Protein AF-A0A7C1THT0-F1 (afdb_monomer)

Radius of gyration: 17.21 Å; Cα contacts (8 Å, |Δi|>4): 25; chains: 1; bounding box: 37×17×45 Å

Foldseek 3Di:
DDDDPDLAADEDEPVVCVVCVVPDDPSYDYDDDDDDDDPCVVVVVVVVVVVD

pLDDT: mean 91.71, std 7.12, range [51.28, 96.38]

Solvent-accessible surface area (backbone atoms only — not comparable to full-atom values): 3582 Å² total; per-residue (Å²): 129,95,82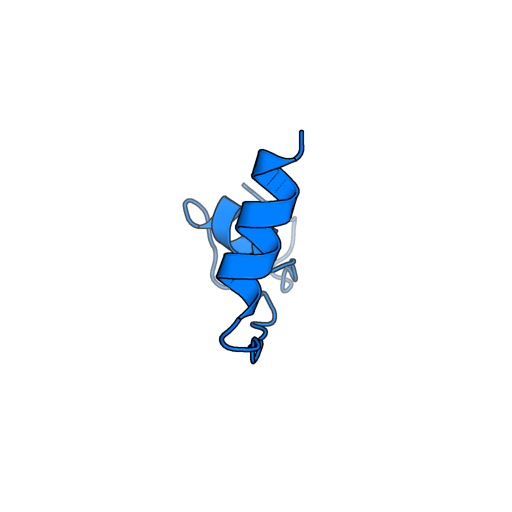,66,101,64,88,66,77,43,80,48,54,53,74,52,49,68,72,39,58,93,69,66,51,94,48,57,44,56,72,87,82,88,80,92,71,66,92,60,47,64,63,55,51,51,59,59,61,68,75,104

Sequence (52 aa):
DLIFNDDRPVLMTEKDAVKCQRFAAENMWYLPIEIEMNNDFDVQLLNLLEKK

Nearest PDB structures (foldseek):
  8hkz-assembly1_L32E  TM=3.062E-01  e=2.054E+00  Sulfolobus acidocaldarius DSM 639

Structure (mmCIF, N/CA/C/O backbone):
data_AF-A0A7C1THT0-F1
#
_entry.id   AF-A0A7C1THT0-F1
#
loop_
_atom_site.group_PDB
_atom_site.id
_atom_site.type_symbol
_atom_site.label_atom_id
_atom_site.label_alt_id
_atom_site.label_comp_id
_atom_site.label_asym_id
_atom_site.label_entity_id
_atom_site.label_seq_id
_atom_site.pdbx_PDB_ins_code
_atom_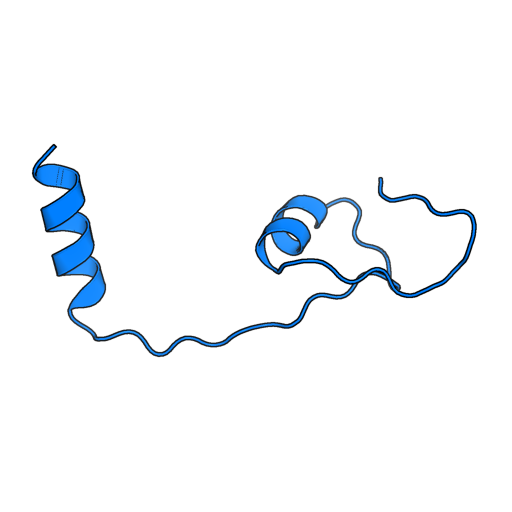site.Cartn_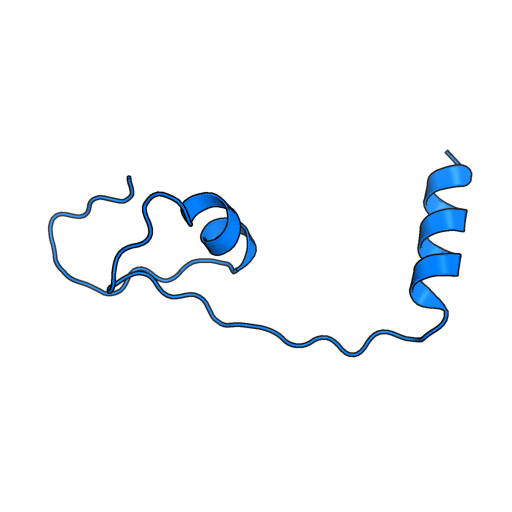x
_atom_site.Cartn_y
_atom_site.Cartn_z
_atom_site.occupancy
_atom_site.B_iso_or_equiv
_atom_site.auth_seq_id
_atom_site.auth_comp_id
_atom_site.auth_asym_id
_atom_site.auth_atom_id
_atom_site.pdbx_PDB_model_num
ATOM 1 N N . ASP A 1 1 ? 15.725 4.349 -4.453 1.00 76.62 1 ASP A N 1
ATOM 2 C CA . ASP A 1 1 ? 15.040 3.859 -5.661 1.00 76.62 1 ASP A CA 1
ATOM 3 C C . ASP A 1 1 ? 15.062 2.347 -5.722 1.00 76.62 1 ASP A C 1
ATOM 5 O O . ASP A 1 1 ? 16.020 1.735 -5.258 1.00 76.62 1 ASP A O 1
ATOM 9 N N . LEU A 1 2 ? 13.986 1.758 -6.241 1.00 85.81 2 LEU A N 1
ATOM 10 C CA . LEU A 1 2 ? 13.882 0.325 -6.511 1.00 85.81 2 LEU A CA 1
ATOM 11 C C . LEU A 1 2 ? 14.329 0.091 -7.958 1.00 85.81 2 LEU A C 1
ATOM 13 O O . LEU A 1 2 ? 13.543 0.283 -8.880 1.00 85.81 2 LEU A O 1
ATOM 17 N N . ILE A 1 3 ? 15.606 -0.250 -8.146 1.00 87.88 3 ILE A N 1
ATOM 18 C CA . ILE A 1 3 ? 16.223 -0.431 -9.467 1.00 87.88 3 ILE A CA 1
ATOM 19 C C . ILE A 1 3 ? 16.528 -1.914 -9.659 1.00 87.88 3 ILE A C 1
ATOM 21 O O . ILE A 1 3 ? 17.305 -2.498 -8.901 1.00 87.88 3 ILE A O 1
ATOM 25 N N . PHE A 1 4 ? 15.922 -2.504 -10.682 1.00 90.38 4 PHE A N 1
ATOM 26 C CA . PHE A 1 4 ? 16.156 -3.879 -11.107 1.00 90.38 4 PHE A CA 1
ATOM 27 C C . PHE A 1 4 ? 16.790 -3.872 -12.501 1.00 90.38 4 PHE A C 1
ATOM 29 O O . PHE A 1 4 ? 16.659 -2.905 -13.244 1.00 90.38 4 PHE A O 1
ATOM 36 N N . ASN A 1 5 ? 17.496 -4.944 -12.861 1.00 93.19 5 ASN A N 1
ATOM 37 C CA . ASN A 1 5 ? 18.172 -5.055 -14.161 1.00 93.19 5 ASN A CA 1
ATOM 38 C C . ASN A 1 5 ? 17.226 -5.533 -15.285 1.00 93.19 5 ASN A C 1
ATOM 40 O O . ASN A 1 5 ? 17.676 -6.151 -16.249 1.00 93.19 5 ASN A O 1
ATOM 44 N N . ASP A 1 6 ? 15.924 -5.301 -15.134 1.00 93.75 6 ASP A N 1
ATOM 45 C CA . ASP A 1 6 ? 14.880 -5.587 -16.112 1.00 93.75 6 ASP A CA 1
ATOM 46 C C . ASP A 1 6 ? 13.698 -4.614 -15.945 1.00 93.75 6 ASP A C 1
ATOM 48 O O . ASP A 1 6 ? 13.622 -3.874 -14.964 1.00 93.75 6 ASP A O 1
ATOM 52 N N . ASP A 1 7 ? 12.772 -4.634 -16.907 1.00 91.25 7 ASP A N 1
ATOM 53 C CA . ASP A 1 7 ? 11.565 -3.794 -16.914 1.00 91.25 7 ASP A CA 1
ATOM 54 C C . ASP A 1 7 ? 10.329 -4.544 -16.385 1.00 91.25 7 ASP A C 1
ATOM 56 O O . ASP A 1 7 ? 9.188 -4.255 -16.765 1.00 91.25 7 ASP A O 1
ATOM 60 N N . ARG A 1 8 ? 10.514 -5.574 -15.547 1.00 95.62 8 ARG A N 1
ATOM 61 C CA . ARG A 1 8 ? 9.373 -6.353 -15.050 1.00 95.62 8 ARG A CA 1
ATOM 62 C C . ARG A 1 8 ? 8.525 -5.532 -14.070 1.00 95.62 8 ARG A C 1
ATOM 64 O O . ARG A 1 8 ? 9.044 -4.640 -13.394 1.00 95.62 8 ARG A O 1
ATOM 71 N N . PRO A 1 9 ? 7.220 -5.840 -13.949 1.00 95.56 9 PRO A N 1
ATOM 72 C CA . PRO A 1 9 ? 6.377 -5.220 -12.937 1.00 95.56 9 PRO A CA 1
ATOM 73 C C . PRO A 1 9 ? 6.897 -5.487 -11.521 1.00 95.56 9 PRO A C 1
ATOM 75 O O . PRO A 1 9 ? 7.192 -6.628 -11.156 1.00 95.56 9 PRO A O 1
ATOM 78 N N . VAL A 1 10 ? 6.941 -4.438 -10.707 1.00 94.94 10 VAL A N 1
ATOM 79 C CA . VAL A 1 10 ? 7.248 -4.489 -9.279 1.00 94.94 10 VAL A CA 1
ATOM 80 C C . VAL A 1 10 ? 5.934 -4.378 -8.519 1.00 94.94 10 VAL A C 1
ATOM 82 O O . VAL A 1 10 ? 5.291 -3.332 -8.537 1.00 94.94 10 VAL A O 1
ATOM 85 N N . LEU A 1 11 ? 5.532 -5.454 -7.848 1.00 95.94 11 LEU A N 1
ATOM 86 C CA . LEU A 1 11 ? 4.349 -5.461 -6.993 1.00 95.94 11 LEU A CA 1
ATOM 87 C C . LEU A 1 11 ? 4.750 -5.199 -5.539 1.00 95.94 11 LEU A C 1
ATOM 89 O O . LEU A 1 11 ? 5.662 -5.842 -5.017 1.00 95.94 11 LEU A O 1
ATOM 93 N N . MET A 1 12 ? 4.047 -4.286 -4.875 1.00 95.50 12 MET A N 1
ATOM 94 C CA . MET A 1 12 ? 4.266 -3.964 -3.465 1.00 95.50 12 MET A CA 1
ATOM 95 C C . MET A 1 12 ? 2.957 -3.813 -2.688 1.00 95.50 12 MET A C 1
ATOM 97 O O . MET A 1 12 ? 1.864 -3.815 -3.252 1.00 95.50 12 MET A O 1
ATOM 101 N N . THR A 1 13 ? 3.075 -3.685 -1.365 1.00 95.38 13 THR A N 1
ATOM 102 C CA . THR A 1 13 ? 1.931 -3.353 -0.507 1.00 95.38 13 THR A CA 1
ATOM 103 C C . THR A 1 13 ? 1.561 -1.878 -0.657 1.00 95.38 13 THR A C 1
ATOM 105 O O . THR A 1 13 ? 2.433 -1.044 -0.897 1.00 95.38 13 THR A O 1
ATOM 108 N N . GLU A 1 14 ? 0.294 -1.527 -0.440 1.00 95.19 14 GLU A N 1
ATOM 109 C CA . GLU A 1 14 ? -0.165 -0.129 -0.466 1.00 95.19 14 GLU A CA 1
ATOM 110 C C . GLU A 1 14 ? 0.636 0.769 0.497 1.00 95.19 14 GLU A C 1
ATOM 112 O O . GLU A 1 14 ? 1.048 1.875 0.152 1.00 95.19 14 GLU A O 1
ATOM 117 N N . LYS A 1 15 ? 0.986 0.241 1.676 1.00 94.75 15 LYS A N 1
ATOM 118 C CA . LYS A 1 15 ? 1.866 0.905 2.651 1.00 94.75 15 LYS A CA 1
ATOM 119 C C . LYS A 1 15 ? 3.217 1.295 2.042 1.00 94.75 15 LYS A C 1
ATOM 121 O O . LYS A 1 15 ? 3.744 2.362 2.355 1.00 94.75 15 LYS A O 1
ATOM 126 N N . ASP A 1 16 ? 3.812 0.431 1.227 1.00 95.12 16 ASP A N 1
ATOM 127 C CA . ASP A 1 16 ? 5.085 0.733 0.572 1.00 95.12 16 ASP A CA 1
ATOM 128 C C . ASP A 1 16 ? 4.884 1.684 -0.617 1.00 95.12 16 ASP A C 1
ATOM 130 O O . ASP A 1 16 ? 5.700 2.586 -0.787 1.00 95.12 16 ASP A O 1
ATOM 134 N N . ALA A 1 17 ? 3.765 1.597 -1.342 1.00 94.38 17 ALA A N 1
ATOM 135 C CA . ALA A 1 17 ? 3.422 2.542 -2.409 1.00 94.38 17 ALA A CA 1
ATOM 136 C C . ALA A 1 17 ? 3.312 3.992 -1.897 1.00 94.38 17 ALA A C 1
ATOM 138 O O . ALA A 1 17 ? 3.896 4.899 -2.492 1.00 94.38 17 ALA A O 1
ATOM 139 N N . VAL A 1 18 ? 2.674 4.211 -0.738 1.00 94.44 18 VAL A N 1
ATOM 140 C CA . VAL A 1 18 ? 2.607 5.537 -0.083 1.00 94.44 18 VAL A CA 1
ATOM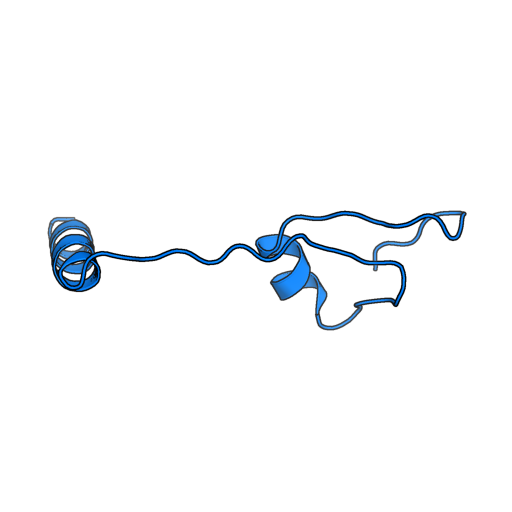 141 C C . VAL A 1 18 ? 4.003 6.055 0.280 1.00 94.44 18 VAL A C 1
ATOM 143 O O . VAL A 1 18 ? 4.311 7.231 0.088 1.00 94.44 18 VAL A O 1
ATOM 146 N N . LYS A 1 19 ? 4.891 5.182 0.768 1.00 93.06 19 LYS A N 1
ATOM 147 C CA . LYS A 1 19 ? 6.274 5.559 1.112 1.00 93.06 19 LYS A CA 1
ATOM 148 C C . LYS A 1 19 ? 7.130 5.855 -0.119 1.00 93.06 19 LYS A C 1
ATOM 150 O O . LYS A 1 19 ? 8.008 6.716 -0.059 1.00 93.06 19 LYS A O 1
ATOM 155 N N . CYS A 1 20 ? 6.890 5.140 -1.215 1.00 93.50 20 CYS A N 1
ATOM 156 C CA . CYS A 1 20 ? 7.668 5.222 -2.449 1.00 93.50 20 CYS A CA 1
ATOM 157 C C . CYS A 1 20 ? 7.164 6.296 -3.420 1.00 93.50 20 CYS A C 1
ATOM 159 O O . CYS A 1 20 ? 7.768 6.483 -4.470 1.00 93.50 20 CYS A O 1
ATOM 161 N N . GLN A 1 21 ? 6.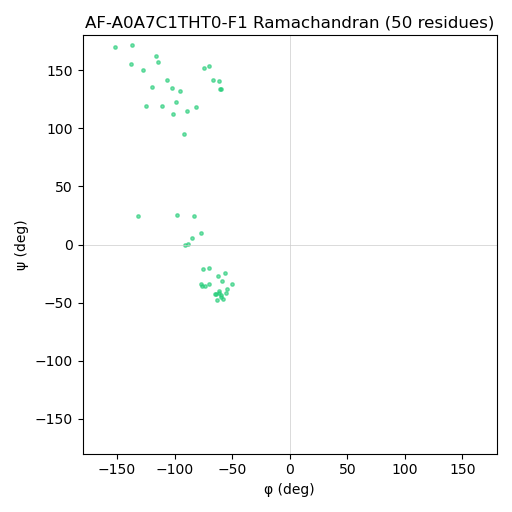110 7.043 -3.070 1.00 92.75 21 GLN A N 1
ATOM 162 C CA . GLN A 1 21 ? 5.450 8.013 -3.952 1.00 92.75 21 GLN A CA 1
ATOM 163 C C . GLN A 1 21 ? 6.414 9.003 -4.632 1.00 92.75 21 GLN A C 1
ATOM 165 O O . GLN A 1 21 ? 6.196 9.393 -5.774 1.00 92.75 21 GLN A O 1
ATOM 170 N N . ARG A 1 22 ? 7.504 9.396 -3.958 1.00 94.50 22 ARG A N 1
ATOM 171 C CA . ARG A 1 22 ? 8.502 10.343 -4.493 1.00 94.50 22 ARG A CA 1
ATOM 172 C C . ARG A 1 22 ? 9.354 9.785 -5.636 1.00 94.50 22 ARG A C 1
ATOM 174 O O . ARG A 1 22 ? 9.955 10.573 -6.354 1.00 94.50 22 ARG A O 1
ATOM 181 N N . PHE A 1 23 ? 9.439 8.465 -5.767 1.00 93.38 23 PHE A N 1
ATOM 182 C CA . PHE A 1 23 ? 10.237 7.774 -6.783 1.00 93.38 23 PHE A CA 1
ATOM 183 C C . PHE A 1 23 ? 9.426 6.682 -7.495 1.00 93.38 23 PHE A C 1
ATOM 185 O O . PHE A 1 23 ? 9.988 5.716 -8.007 1.00 93.38 23 PHE A O 1
ATOM 192 N N . ALA A 1 24 ? 8.097 6.818 -7.506 1.00 92.62 24 ALA A N 1
ATOM 193 C CA . ALA A 1 24 ? 7.222 5.888 -8.201 1.00 92.62 24 ALA A CA 1
ATOM 194 C C . ALA A 1 24 ? 7.547 5.872 -9.704 1.00 92.62 24 ALA A C 1
ATOM 196 O O . ALA A 1 24 ? 7.696 6.924 -10.325 1.00 92.62 24 ALA A O 1
ATOM 197 N N . ALA A 1 25 ? 7.643 4.671 -10.270 1.00 92.88 25 ALA A N 1
ATOM 198 C CA . ALA A 1 25 ? 7.827 4.441 -11.699 1.00 92.88 25 ALA A CA 1
ATOM 199 C C . ALA A 1 25 ? 6.610 3.709 -12.284 1.00 92.88 25 ALA A C 1
ATOM 201 O O . ALA A 1 25 ? 5.840 3.092 -11.550 1.00 92.88 25 ALA A O 1
ATOM 202 N N . GLU A 1 26 ? 6.445 3.747 -13.607 1.00 93.19 26 GLU A N 1
ATOM 203 C CA . GLU A 1 26 ? 5.277 3.172 -14.297 1.00 93.19 26 GLU A CA 1
ATOM 204 C C . GLU A 1 26 ? 5.133 1.654 -14.114 1.00 93.19 26 GLU A C 1
ATOM 206 O O . GLU A 1 26 ? 4.028 1.120 -14.159 1.00 93.19 26 GLU A O 1
ATOM 211 N N . ASN A 1 27 ? 6.237 0.943 -13.878 1.00 94.81 27 ASN A N 1
ATOM 212 C CA . ASN A 1 27 ? 6.222 -0.496 -13.627 1.00 94.81 27 ASN A CA 1
ATOM 213 C C . ASN A 1 27 ? 5.959 -0.851 -12.154 1.00 94.81 27 ASN A C 1
ATOM 215 O O . ASN A 1 27 ? 6.039 -2.029 -11.805 1.00 94.81 27 ASN A O 1
ATOM 219 N N . MET A 1 28 ? 5.661 0.123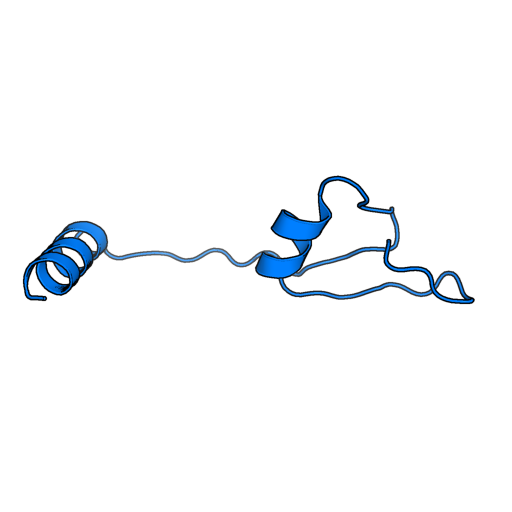 -11.289 1.00 95.62 28 MET A N 1
ATOM 220 C CA . MET A 1 28 ? 5.381 -0.101 -9.871 1.00 95.62 28 MET A CA 1
ATOM 221 C C . MET A 1 28 ? 3.880 -0.137 -9.598 1.00 95.62 28 MET A C 1
ATOM 223 O O . MET A 1 28 ? 3.162 0.831 -9.838 1.00 95.62 28 MET A O 1
ATOM 227 N N . TRP A 1 29 ? 3.421 -1.245 -9.023 1.00 95.75 29 TRP A N 1
ATOM 228 C CA . TRP A 1 29 ? 2.009 -1.526 -8.799 1.00 95.75 29 TRP A CA 1
ATOM 229 C C . TRP A 1 29 ? 1.747 -1.885 -7.339 1.00 95.75 29 TRP A C 1
ATOM 231 O O . TRP A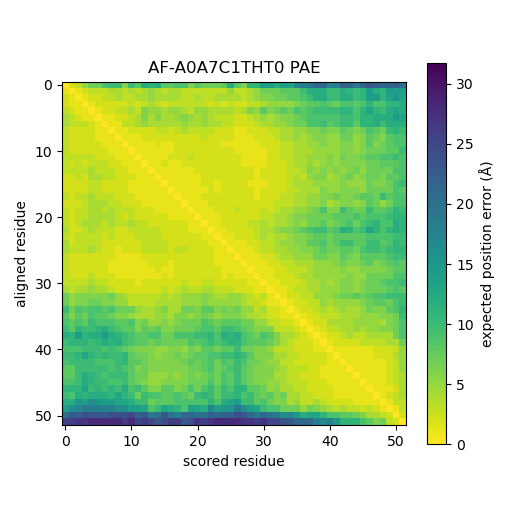 1 29 ? 2.580 -2.485 -6.656 1.00 95.75 29 TRP A O 1
ATOM 241 N N . TYR A 1 30 ? 0.546 -1.568 -6.875 1.00 96.38 30 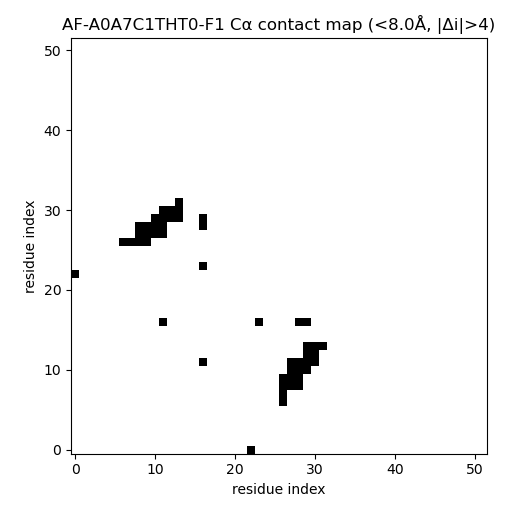TYR A N 1
ATOM 242 C CA . TYR A 1 30 ? -0.028 -2.098 -5.645 1.00 96.38 30 TYR A CA 1
ATOM 243 C C . TYR A 1 30 ? -1.497 -2.426 -5.907 1.00 96.38 30 TYR A C 1
ATOM 245 O O . TYR A 1 30 ? -2.111 -1.869 -6.818 1.00 96.38 30 TYR A O 1
ATOM 253 N N . LEU A 1 31 ? -2.051 -3.349 -5.129 1.00 95.12 31 LEU A N 1
ATOM 254 C CA . LEU A 1 31 ? -3.481 -3.625 -5.158 1.00 95.12 31 LEU A CA 1
ATOM 255 C C . LEU A 1 31 ? -4.164 -2.694 -4.147 1.00 95.12 31 LEU A C 1
ATOM 257 O O . LEU A 1 31 ? -3.876 -2.842 -2.956 1.00 95.12 31 LEU A O 1
ATOM 261 N N . PRO A 1 32 ? -5.018 -1.748 -4.578 1.00 92.31 32 PRO A N 1
ATOM 262 C CA . PRO A 1 32 ? -5.809 -0.960 -3.644 1.00 92.31 32 PRO A CA 1
ATOM 263 C C . PRO A 1 32 ? -6.815 -1.864 -2.933 1.00 92.31 32 PRO A C 1
ATOM 265 O O . PRO A 1 32 ? -7.391 -2.770 -3.546 1.00 92.31 32 PRO A O 1
ATOM 268 N N . ILE A 1 33 ? -7.030 -1.610 -1.647 1.00 88.00 33 ILE A N 1
ATOM 269 C CA . ILE A 1 33 ? -8.090 -2.256 -0.877 1.00 88.00 33 ILE A CA 1
ATOM 270 C C . ILE A 1 33 ? -9.053 -1.201 -0.344 1.00 88.00 33 ILE A C 1
ATOM 272 O O . ILE A 1 33 ? -8.647 -0.165 0.173 1.00 88.00 33 ILE A O 1
ATOM 276 N N . GLU A 1 34 ? -10.345 -1.481 -0.457 1.00 89.19 34 GLU A N 1
ATOM 277 C CA . GLU A 1 34 ? -11.395 -0.677 0.158 1.00 89.19 34 GLU A CA 1
ATOM 278 C C . GLU A 1 34 ? -11.878 -1.398 1.415 1.00 89.19 34 GLU A C 1
ATOM 280 O O . GLU A 1 34 ? -12.062 -2.618 1.412 1.00 89.19 34 GLU A O 1
ATOM 285 N N . ILE A 1 35 ? -12.041 -0.656 2.510 1.00 88.50 35 ILE A N 1
ATOM 286 C CA . ILE A 1 35 ? -12.476 -1.207 3.794 1.00 88.50 35 ILE A CA 1
ATOM 287 C C . ILE A 1 35 ? -13.712 -0.439 4.247 1.00 88.50 35 ILE A C 1
ATOM 289 O O . ILE A 1 35 ? -13.649 0.765 4.491 1.00 88.50 35 ILE A O 1
ATOM 293 N N . GLU A 1 36 ? -14.822 -1.154 4.406 1.00 90.75 36 GLU A N 1
ATOM 294 C CA . GLU A 1 36 ? -15.993 -0.642 5.110 1.00 90.75 36 GLU A CA 1
ATOM 295 C C . GLU A 1 36 ? -15.782 -0.807 6.615 1.00 90.75 36 GLU A C 1
ATOM 297 O O . GLU A 1 36 ? -15.613 -1.914 7.130 1.00 90.75 36 GLU A O 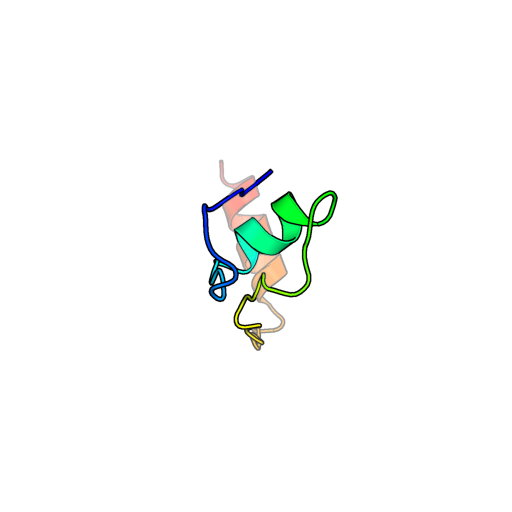1
ATOM 302 N N . MET A 1 37 ? -15.763 0.317 7.322 1.00 87.81 37 MET A N 1
ATOM 303 C CA . MET A 1 37 ? -15.546 0.363 8.762 1.00 87.81 37 MET A CA 1
ATOM 304 C C . MET A 1 37 ? -16.863 0.683 9.460 1.00 87.81 37 MET A C 1
ATOM 306 O O . MET A 1 37 ? -17.646 1.506 8.989 1.00 87.81 37 MET A O 1
ATOM 310 N N . ASN A 1 38 ? -17.103 0.052 10.610 1.00 91.94 38 ASN A N 1
ATOM 311 C CA . ASN A 1 38 ? -18.243 0.414 11.446 1.00 91.94 38 ASN A CA 1
ATOM 312 C C . ASN A 1 38 ? -18.105 1.870 11.906 1.00 91.94 38 ASN A C 1
ATOM 314 O O . ASN A 1 38 ? -17.020 2.284 12.312 1.00 91.94 38 ASN A O 1
ATOM 318 N N . ASN A 1 39 ? -19.219 2.605 11.934 1.00 90.69 39 ASN A N 1
ATOM 319 C CA . ASN A 1 39 ? -19.248 4.020 12.332 1.00 90.69 39 ASN A CA 1
ATOM 320 C C . ASN A 1 39 ? -18.662 4.282 13.734 1.00 90.69 39 ASN A C 1
ATOM 322 O O . ASN A 1 39 ? -18.190 5.379 14.009 1.00 90.69 39 ASN A O 1
ATOM 326 N N . ASP A 1 40 ? -18.663 3.273 14.608 1.00 94.25 40 ASP A N 1
ATOM 327 C CA . ASP A 1 40 ? -18.156 3.386 15.979 1.00 94.25 40 ASP A CA 1
ATOM 328 C C . ASP A 1 40 ? -16.664 3.030 16.118 1.00 94.25 40 ASP A C 1
ATOM 330 O O . ASP A 1 40 ? -16.126 3.068 17.230 1.00 94.25 40 ASP A O 1
ATOM 334 N N . PHE A 1 41 ? -15.978 2.656 15.029 1.00 93.88 41 PHE A N 1
ATOM 335 C CA . PHE A 1 41 ? -14.583 2.203 15.079 1.00 93.88 41 PHE A CA 1
ATOM 336 C C . PHE A 1 41 ? -13.653 3.252 15.695 1.00 93.88 41 PHE A C 1
ATOM 338 O O . PHE A 1 41 ? -12.864 2.923 16.582 1.00 93.88 41 PHE A O 1
ATOM 345 N N . ASP A 1 42 ? -13.772 4.510 15.273 1.00 92.31 42 ASP A N 1
ATOM 346 C CA . ASP A 1 42 ? -12.882 5.586 15.720 1.00 92.31 42 ASP A CA 1
ATOM 347 C C . ASP A 1 42 ? -12.990 5.800 17.234 1.00 92.31 42 ASP A C 1
ATOM 349 O O . ASP A 1 42 ? -11.985 5.917 17.938 1.00 92.31 42 ASP A O 1
ATOM 353 N N . VAL A 1 43 ? -14.219 5.758 17.759 1.00 94.06 43 VAL A N 1
ATOM 354 C CA . VAL A 1 43 ? -14.496 5.874 19.195 1.00 94.06 43 VAL A CA 1
ATOM 355 C C . VAL A 1 43 ? -13.889 4.694 19.956 1.00 94.06 43 VAL A C 1
ATOM 357 O O . VAL A 1 43 ? -13.287 4.880 21.015 1.00 94.06 43 VAL A O 1
ATOM 360 N N . GLN A 1 44 ? -14.012 3.470 19.437 1.00 94.12 44 GLN A N 1
ATOM 361 C CA . GLN A 1 44 ? -13.418 2.285 20.064 1.00 94.12 44 GLN A CA 1
ATOM 362 C C . GLN A 1 44 ? -11.887 2.346 20.069 1.00 94.12 44 GLN A C 1
ATOM 364 O O . GLN A 1 44 ? -11.266 2.038 21.090 1.00 94.12 44 GLN A O 1
ATOM 369 N N . LEU A 1 45 ? -11.282 2.776 18.961 1.00 94.12 45 LEU A N 1
ATOM 370 C CA . LEU A 1 45 ? -9.836 2.901 18.826 1.00 94.12 45 LEU A CA 1
ATOM 371 C C . LEU A 1 45 ? -9.267 3.941 19.800 1.00 94.12 45 LEU A C 1
ATOM 373 O O . LEU A 1 45 ? -8.310 3.638 20.512 1.00 94.12 45 LEU A O 1
ATOM 377 N N . LEU A 1 46 ? -9.870 5.131 19.880 1.00 95.25 46 LEU A N 1
ATOM 378 C CA . LEU A 1 46 ? -9.428 6.184 20.801 1.00 95.25 46 LEU A CA 1
ATOM 379 C C . LEU A 1 46 ? -9.493 5.721 22.261 1.00 95.25 46 LEU A C 1
ATOM 381 O O . LEU A 1 46 ? -8.510 5.843 22.989 1.00 95.25 46 LEU A O 1
ATOM 385 N N . ASN A 1 47 ? -10.589 5.067 22.654 1.00 95.44 47 ASN A N 1
ATOM 386 C CA . ASN A 1 47 ? -10.728 4.497 23.995 1.00 95.44 47 ASN A CA 1
ATOM 387 C C . ASN A 1 47 ? -9.641 3.455 24.330 1.00 95.44 47 ASN A C 1
ATOM 389 O O . ASN A 1 47 ? -9.286 3.296 25.497 1.00 95.44 47 ASN A O 1
ATOM 393 N N . LEU A 1 48 ? -9.131 2.704 23.346 1.00 95.25 48 LEU A N 1
ATOM 394 C CA . LEU A 1 48 ? -8.039 1.743 23.555 1.00 95.25 48 LEU A CA 1
ATOM 395 C C . LEU A 1 48 ? -6.677 2.428 23.697 1.00 95.25 48 LEU A C 1
ATOM 397 O O . LEU A 1 48 ? -5.841 1.955 24.466 1.00 95.25 48 LEU A O 1
ATOM 401 N N . LEU A 1 49 ? -6.450 3.517 22.962 1.00 95.12 49 LEU A N 1
ATOM 402 C CA . LEU A 1 49 ? -5.200 4.275 23.012 1.00 95.12 49 LEU A CA 1
ATOM 403 C C . LEU A 1 49 ? -5.075 5.095 24.305 1.00 95.12 49 LEU A C 1
ATOM 405 O O . LEU A 1 49 ? -3.975 5.187 24.840 1.00 95.12 49 LEU A O 1
ATOM 409 N N . GLU A 1 50 ? -6.181 5.633 24.827 1.00 92.44 50 GLU A N 1
ATOM 410 C CA . GLU A 1 50 ? -6.221 6.399 26.087 1.00 92.44 50 GLU A CA 1
ATOM 411 C C . GLU A 1 50 ? -6.117 5.527 27.346 1.00 92.44 50 GLU A C 1
ATOM 413 O O . GLU A 1 50 ? -5.733 6.006 28.409 1.00 92.44 50 GLU A O 1
ATOM 418 N N . LYS A 1 51 ? -6.437 4.232 27.249 1.00 72.69 51 LYS A N 1
ATOM 419 C CA . LYS A 1 51 ? -6.301 3.269 28.358 1.00 72.69 51 LYS A CA 1
ATOM 420 C C . LYS A 1 51 ? -4.854 2.814 28.609 1.00 72.69 51 LYS A C 1
ATOM 422 O O . LYS A 1 51 ? -4.652 1.865 29.369 1.00 72.69 51 LYS A O 1
ATOM 427 N N . LYS A 1 52 ? -3.870 3.448 27.969 1.00 51.28 52 LYS A N 1
ATOM 428 C CA . LYS A 1 52 ? -2.439 3.175 28.128 1.00 51.28 52 LYS A CA 1
ATOM 429 C C . LYS A 1 52 ? -1.731 4.244 28.945 1.00 51.28 52 LYS A C 1
ATOM 431 O O . LYS A 1 52 ? -1.987 5.438 28.698 1.00 51.28 52 LYS A O 1
#

Secondary structure (DSSP, 8-state):
----SS---EEE-HHHHHHHGGG--TTEEE--------TTHHHHHHHHHHT-

Mean predicted aligned error: 5.52 Å